Protein AF-A0A090I5R1-F1 (afdb_monomer_lite)

Secondary structure (DSSP, 8-state):
-PPEEEEEEEEEEEEEEEEEE-SSS-EEEEEE--TTS--EEEEE-HHHHHH--TT-EEEEEEEEETTS-EEEEEEEE------

Organism: NCBI:txid80852

Sequence (83 aa):
MHALIGPTFIINTPVTEKTHRSGRSDYYTIAVQPVNYPQLELRVKEKFWQEISIGHKVALTAQKNVLGLSVVDKYEHIAESHR

Foldseek 3Di:
DFAFDDDKDKFKWFFADWDWDDDPDTWIWTWTPTDPDHIDIDTDDPVVSVVHDGGWIKIWTWTAGPVRDTDTDDIDTDPPPDD

Structure (mmCIF, N/CA/C/O backbone):
data_AF-A0A090I5R1-F1
#
_entry.id   AF-A0A090I5R1-F1
#
loop_
_atom_site.group_PDB
_atom_site.id
_atom_site.type_symbol
_atom_site.label_atom_id
_atom_site.label_alt_id
_atom_site.label_comp_id
_atom_site.label_asym_id
_atom_site.label_entity_id
_atom_site.label_seq_id
_atom_site.pdbx_PDB_ins_code
_atom_site.Cartn_x
_atom_site.Cartn_y
_atom_site.Cartn_z
_atom_site.occupancy
_atom_site.B_iso_or_equiv
_atom_site.auth_seq_id
_atom_site.auth_comp_id
_atom_site.auth_asym_id
_atom_site.auth_atom_id
_atom_site.pdbx_PDB_model_num
ATOM 1 N N . MET A 1 1 ? 18.657 -5.251 5.378 1.00 58.09 1 MET A N 1
ATOM 2 C CA . MET A 1 1 ? 18.121 -4.216 4.466 1.00 58.09 1 MET A CA 1
ATOM 3 C C . MET A 1 1 ? 18.880 -4.358 3.154 1.00 58.09 1 MET A C 1
ATOM 5 O O . MET A 1 1 ? 20.102 -4.336 3.197 1.00 58.09 1 MET A O 1
ATOM 9 N N . HIS A 1 2 ? 18.209 -4.640 2.036 1.00 71.06 2 HIS A N 1
ATOM 10 C CA . HIS A 1 2 ? 18.878 -4.774 0.733 1.00 71.06 2 HIS A CA 1
ATOM 11 C C . HIS A 1 2 ? 19.058 -3.395 0.097 1.00 71.06 2 HIS A C 1
ATOM 13 O O . HIS A 1 2 ? 18.185 -2.544 0.254 1.00 71.06 2 HIS A O 1
ATOM 19 N N . ALA A 1 3 ? 20.164 -3.179 -0.620 1.00 84.81 3 ALA A N 1
ATOM 20 C CA . ALA A 1 3 ? 20.381 -1.930 -1.344 1.00 84.81 3 ALA A CA 1
ATOM 21 C C . ALA A 1 3 ? 19.282 -1.719 -2.402 1.00 84.81 3 ALA A C 1
ATOM 23 O O . ALA A 1 3 ? 18.877 -2.666 -3.085 1.00 84.81 3 ALA A O 1
ATOM 24 N N . LEU A 1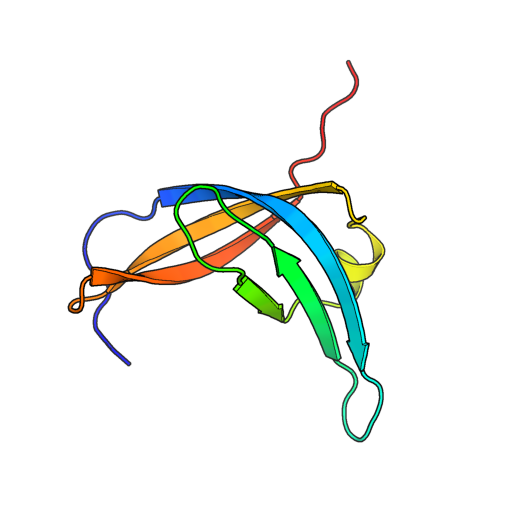 4 ? 18.793 -0.482 -2.502 1.00 87.31 4 LEU A N 1
ATOM 25 C CA . LEU A 1 4 ? 17.841 -0.054 -3.523 1.00 87.31 4 LEU A CA 1
ATOM 26 C C . LEU A 1 4 ? 18.601 0.302 -4.804 1.00 87.31 4 LEU A C 1
ATOM 28 O O . LEU A 1 4 ? 19.681 0.888 -4.743 1.00 87.31 4 LEU A O 1
ATOM 32 N N . ILE A 1 5 ? 18.055 -0.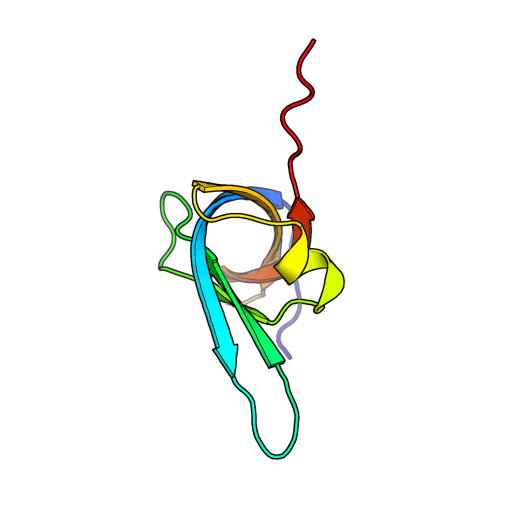081 -5.955 1.00 86.69 5 ILE A N 1
ATOM 33 C CA . ILE A 1 5 ? 18.678 0.092 -7.267 1.00 86.69 5 ILE A CA 1
ATOM 34 C C . ILE A 1 5 ? 17.708 0.740 -8.253 1.00 86.69 5 ILE A C 1
ATOM 36 O O . ILE A 1 5 ? 16.505 0.479 -8.242 1.00 86.69 5 ILE A O 1
ATOM 40 N N . GLY A 1 6 ? 18.261 1.557 -9.150 1.00 86.00 6 GLY A N 1
ATOM 41 C CA . GLY A 1 6 ? 17.502 2.228 -10.205 1.00 86.00 6 GLY A CA 1
ATOM 42 C C . GLY A 1 6 ? 16.577 3.340 -9.694 1.00 86.00 6 GLY A C 1
ATOM 43 O O . GLY A 1 6 ? 16.589 3.658 -8.506 1.00 86.00 6 GLY A O 1
ATOM 44 N N . PRO A 1 7 ? 15.801 3.971 -10.587 1.00 89.62 7 PRO A N 1
ATOM 45 C CA . PRO A 1 7 ? 14.861 5.022 -10.215 1.00 89.62 7 PRO A CA 1
ATOM 46 C C . PRO A 1 7 ? 13.631 4.461 -9.489 1.00 89.62 7 PRO A C 1
ATOM 48 O O . PRO A 1 7 ? 13.288 3.281 -9.614 1.00 89.62 7 PRO A O 1
ATOM 51 N N . THR A 1 8 ? 12.940 5.331 -8.754 1.00 92.12 8 THR A N 1
ATOM 52 C CA . THR A 1 8 ? 11.595 5.045 -8.253 1.00 92.12 8 THR A CA 1
ATOM 53 C C . THR A 1 8 ? 10.590 5.007 -9.406 1.00 92.12 8 THR A C 1
ATOM 55 O O . THR A 1 8 ? 10.780 5.634 -10.450 1.00 92.12 8 THR A O 1
ATOM 58 N N . PHE A 1 9 ? 9.504 4.266 -9.221 1.00 89.25 9 PHE A N 1
ATOM 59 C CA . PHE A 1 9 ? 8.395 4.178 -10.165 1.00 89.25 9 PHE A CA 1
ATOM 60 C C . PHE A 1 9 ? 7.058 4.175 -9.422 1.00 89.25 9 PHE A C 1
ATOM 62 O O . PHE A 1 9 ? 6.989 3.812 -8.247 1.00 89.25 9 PHE A O 1
ATOM 69 N N . ILE A 1 10 ? 6.000 4.604 -10.113 1.00 91.56 10 ILE A N 1
ATOM 70 C CA . ILE A 1 10 ? 4.660 4.751 -9.539 1.00 91.56 10 ILE A CA 1
ATOM 71 C C . ILE A 1 10 ? 3.786 3.573 -9.965 1.00 91.56 10 ILE A C 1
ATOM 73 O O . ILE A 1 10 ? 3.730 3.221 -11.144 1.00 91.56 10 ILE A O 1
ATOM 77 N N . ILE A 1 11 ? 3.077 2.992 -9.003 1.00 91.12 11 ILE A N 1
ATOM 78 C CA . ILE A 1 11 ? 2.083 1.944 -9.209 1.00 91.12 11 ILE A CA 1
ATOM 79 C C . ILE A 1 11 ? 0.726 2.488 -8.760 1.00 91.12 11 ILE A C 1
ATOM 81 O O . ILE A 1 11 ? 0.501 2.684 -7.568 1.00 91.12 11 ILE A O 1
ATOM 85 N N . ASN A 1 12 ? -0.187 2.706 -9.704 1.00 92.56 12 ASN A N 1
ATOM 86 C CA . ASN A 1 12 ? -1.558 3.108 -9.394 1.00 92.56 12 ASN A CA 1
ATOM 87 C C . ASN A 1 12 ? -2.420 1.862 -9.217 1.00 92.56 12 ASN A C 1
ATOM 89 O O . ASN A 1 12 ? -2.492 1.021 -10.114 1.00 92.56 12 ASN A O 1
ATOM 93 N N . THR A 1 13 ? -3.069 1.737 -8.069 1.00 93.69 13 THR A N 1
ATOM 94 C CA . THR A 1 13 ? -3.810 0.525 -7.716 1.00 93.69 13 THR A CA 1
ATOM 95 C C . THR A 1 13 ? -5.029 0.857 -6.860 1.00 93.69 13 THR A C 1
ATOM 97 O O . THR A 1 13 ? -4.957 1.781 -6.043 1.00 93.69 13 THR A O 1
ATOM 100 N N . PRO A 1 14 ? -6.168 0.170 -7.051 1.00 94.31 14 PRO A N 1
ATOM 101 C CA . PRO A 1 14 ? -7.329 0.378 -6.205 1.00 94.31 14 PRO A CA 1
ATOM 102 C C . PRO A 1 14 ? -7.117 -0.235 -4.816 1.00 94.31 14 PRO A C 1
ATOM 104 O O . PRO A 1 14 ? -6.498 -1.293 -4.667 1.00 94.31 14 PRO A O 1
ATOM 107 N N . VAL A 1 15 ? -7.696 0.406 -3.803 1.00 94.69 15 VAL A N 1
ATOM 108 C CA . VAL A 1 15 ? -7.903 -0.214 -2.490 1.00 94.69 15 VAL A CA 1
ATOM 109 C C . VAL A 1 15 ? -8.977 -1.283 -2.623 1.00 94.69 15 VAL A C 1
ATOM 111 O O . VAL A 1 15 ? -10.099 -0.984 -3.028 1.00 94.69 15 VAL A O 1
ATOM 114 N N . THR A 1 16 ? -8.649 -2.520 -2.272 1.00 96.38 16 THR A N 1
ATOM 115 C CA . THR A 1 16 ? -9.592 -3.645 -2.294 1.00 96.38 16 THR A CA 1
ATOM 116 C C . THR A 1 16 ? -10.203 -3.892 -0.923 1.00 96.38 16 THR A C 1
ATOM 118 O O . THR A 1 16 ? -11.369 -4.261 -0.834 1.00 96.38 16 THR A O 1
ATOM 121 N N . GLU A 1 17 ? -9.447 -3.640 0.148 1.00 96.88 17 GLU A N 1
ATOM 122 C CA . GLU A 1 17 ? -9.889 -3.881 1.522 1.00 96.88 17 GLU A CA 1
ATOM 123 C C . GLU A 1 17 ? -9.328 -2.833 2.485 1.00 96.88 17 GLU A C 1
ATOM 125 O O . GLU A 1 17 ? -8.270 -2.238 2.257 1.00 96.88 17 GLU A O 1
ATOM 130 N N . LYS A 1 18 ? -10.037 -2.636 3.598 1.00 96.44 18 LYS A N 1
ATOM 131 C CA . LYS A 1 18 ? -9.623 -1.783 4.711 1.00 96.44 18 LYS A CA 1
ATOM 132 C C . LYS A 1 18 ? -9.800 -2.547 6.011 1.00 96.44 18 LYS A C 1
ATOM 134 O O . LYS A 1 18 ? -10.910 -2.970 6.323 1.00 96.44 18 LYS A O 1
ATOM 139 N N . THR A 1 19 ? -8.738 -2.629 6.801 1.00 96.12 19 THR A N 1
ATOM 140 C CA . THR A 1 19 ? -8.766 -3.332 8.084 1.00 96.12 19 THR A CA 1
ATOM 141 C C . THR A 1 19 ? -8.284 -2.407 9.192 1.00 96.12 19 THR A C 1
ATOM 143 O O . THR A 1 19 ? -7.259 -1.738 9.073 1.00 96.12 19 THR A O 1
ATOM 146 N N . HIS A 1 20 ? -9.037 -2.372 10.286 1.00 95.19 20 HIS A N 1
ATOM 147 C CA . HIS A 1 20 ? -8.624 -1.768 11.545 1.00 95.19 20 HIS A CA 1
ATOM 148 C C . HIS A 1 20 ? -8.490 -2.890 12.570 1.00 95.19 20 HIS A C 1
ATOM 150 O O . HIS A 1 20 ? -9.422 -3.672 12.764 1.00 95.19 20 HIS A O 1
ATOM 156 N N . ARG A 1 21 ? -7.323 -2.990 13.206 1.00 91.31 21 ARG A N 1
ATOM 157 C CA . ARG A 1 21 ? -7.102 -3.919 14.313 1.00 91.31 21 ARG A CA 1
ATOM 158 C C . ARG A 1 21 ? -6.802 -3.123 15.568 1.00 91.31 21 ARG A C 1
ATOM 160 O O . ARG A 1 21 ? -5.780 -2.440 15.633 1.00 91.31 21 ARG A O 1
ATOM 167 N N . SER A 1 22 ? -7.683 -3.269 16.550 1.00 88.75 22 SER A N 1
ATOM 168 C CA . SER A 1 22 ? -7.498 -2.736 17.890 1.00 88.75 22 SER A CA 1
ATOM 169 C C . SER A 1 22 ? -6.918 -3.794 18.829 1.00 88.75 22 SER A C 1
ATOM 171 O O . SER A 1 22 ? -7.177 -4.994 18.693 1.00 88.75 22 SER A O 1
ATOM 173 N N . GLY A 1 23 ? -6.070 -3.365 19.760 1.00 84.06 23 GLY A N 1
ATOM 174 C CA . GLY A 1 23 ? -5.369 -4.256 20.686 1.00 84.06 23 GLY A CA 1
ATOM 175 C C . GLY A 1 23 ? -4.424 -3.486 21.604 1.00 84.06 23 GLY A C 1
ATOM 176 O O . GLY A 1 23 ? -4.737 -2.388 22.043 1.00 84.06 23 GLY A O 1
ATOM 177 N N . ARG A 1 24 ? -3.228 -4.026 21.881 1.00 84.81 24 ARG A N 1
ATOM 178 C CA . ARG A 1 24 ? -2.199 -3.293 22.653 1.00 84.81 24 ARG A CA 1
ATOM 179 C C . ARG A 1 24 ? -1.712 -2.025 21.932 1.00 84.81 24 ARG A C 1
ATOM 181 O O . ARG A 1 24 ? -1.201 -1.104 22.564 1.00 84.81 24 ARG A O 1
ATOM 188 N N . SER A 1 25 ? -1.822 -1.990 20.609 1.00 83.81 25 SER A N 1
ATOM 189 C CA . SER A 1 25 ? -1.591 -0.801 19.794 1.00 83.81 25 SER A CA 1
ATOM 190 C C . SER A 1 25 ? -2.498 -0.874 18.581 1.00 83.81 25 SER A C 1
ATOM 192 O O . SER A 1 25 ? -2.491 -1.892 17.887 1.00 83.81 25 SER A O 1
ATOM 194 N N . ASP A 1 26 ? -3.239 0.197 18.328 1.00 90.25 26 ASP A N 1
ATOM 195 C CA . ASP A 1 26 ? -4.125 0.267 17.176 1.00 90.25 26 ASP A CA 1
ATOM 196 C C . ASP A 1 26 ? -3.303 0.423 15.895 1.00 90.25 26 ASP A C 1
ATOM 198 O O . ASP A 1 26 ? -2.296 1.146 15.834 1.00 90.25 26 ASP A O 1
ATOM 202 N N . TYR A 1 27 ? -3.702 -0.300 14.855 1.00 94.00 27 TYR A N 1
ATOM 203 C CA . TYR A 1 27 ? -3.133 -0.110 13.533 1.00 94.00 27 TYR A CA 1
ATOM 204 C C . TYR A 1 27 ? -4.163 -0.283 12.433 1.00 94.00 27 TYR A C 1
ATOM 206 O O . TYR A 1 27 ? -5.126 -1.046 12.525 1.00 94.00 27 TYR A O 1
ATOM 214 N N . TYR A 1 28 ? -3.899 0.458 11.366 1.00 95.81 28 TYR A N 1
ATOM 215 C CA . TYR A 1 28 ? -4.756 0.594 10.211 1.00 95.81 28 TYR A CA 1
ATOM 216 C C . TYR A 1 28 ? -4.011 0.046 9.005 1.00 95.81 28 TYR A C 1
ATOM 218 O O . TYR A 1 28 ? -2.868 0.440 8.745 1.00 95.81 28 TYR A O 1
ATOM 226 N N . THR A 1 29 ? -4.640 -0.870 8.281 1.00 95.62 29 THR A N 1
ATOM 227 C CA . THR A 1 29 ? -4.107 -1.407 7.032 1.00 95.62 29 THR A CA 1
ATOM 228 C C . THR A 1 29 ? -5.101 -1.230 5.896 1.00 95.62 29 THR A C 1
ATOM 230 O O . THR A 1 29 ? -6.320 -1.171 6.091 1.00 95.62 29 THR A O 1
ATOM 233 N N . ILE A 1 30 ? -4.553 -1.118 4.694 1.00 96.12 30 ILE A N 1
ATOM 234 C CA . ILE A 1 30 ? -5.294 -1.234 3.442 1.00 96.12 30 ILE A CA 1
ATOM 235 C C . ILE A 1 30 ? -4.699 -2.386 2.643 1.00 96.12 30 ILE A C 1
ATOM 237 O O . ILE A 1 30 ? -3.484 -2.593 2.683 1.00 96.12 30 ILE A O 1
ATOM 241 N N . ALA A 1 31 ? -5.533 -3.102 1.901 1.00 95.81 31 ALA A N 1
ATOM 242 C CA . ALA A 1 31 ? -5.056 -4.000 0.865 1.00 95.81 31 ALA A CA 1
ATOM 243 C C . ALA A 1 31 ? -5.233 -3.351 -0.506 1.00 95.81 31 ALA A C 1
ATOM 245 O O . ALA A 1 31 ? -6.239 -2.687 -0.767 1.00 95.81 31 ALA A O 1
ATOM 246 N N . VAL A 1 32 ? -4.245 -3.543 -1.371 1.00 94.75 32 VAL A N 1
ATOM 247 C CA . VAL A 1 32 ? -4.251 -3.065 -2.752 1.00 94.75 32 VAL A CA 1
ATOM 248 C C . VAL A 1 32 ? -3.854 -4.195 -3.692 1.00 94.75 32 VAL A C 1
ATOM 250 O O . VAL A 1 32 ? -3.036 -5.046 -3.338 1.00 94.75 32 VAL A O 1
ATOM 253 N N . GLN A 1 33 ? -4.397 -4.184 -4.908 1.00 90.50 33 GLN A N 1
ATOM 254 C CA . GLN A 1 33 ? -4.168 -5.235 -5.903 1.00 90.50 33 GLN A CA 1
ATOM 255 C C . GLN A 1 33 ? -3.648 -4.629 -7.214 1.00 90.50 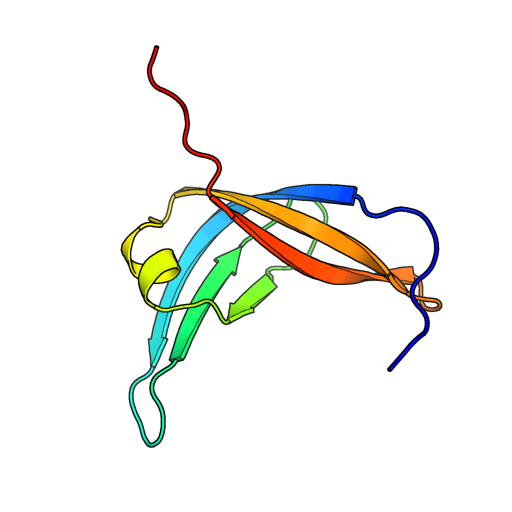33 GLN A C 1
ATOM 257 O O . GLN A 1 33 ? -4.427 -4.375 -8.135 1.00 90.50 33 GLN A O 1
ATOM 262 N N . PRO A 1 34 ? -2.338 -4.347 -7.317 1.00 88.69 34 PRO A N 1
ATOM 263 C CA . PRO A 1 34 ? -1.793 -3.760 -8.527 1.00 88.69 34 PRO A CA 1
ATOM 264 C C . PRO A 1 34 ? -1.777 -4.756 -9.686 1.00 88.69 34 PRO A C 1
ATOM 266 O O . PRO A 1 34 ? -1.566 -5.955 -9.498 1.00 88.69 34 PRO A O 1
ATOM 269 N N . VAL A 1 35 ? -1.944 -4.252 -10.909 1.00 83.19 35 VAL A N 1
ATOM 270 C CA . VAL A 1 35 ? -1.864 -5.079 -12.120 1.00 83.19 35 VAL A CA 1
ATOM 271 C C . VAL A 1 35 ? -0.437 -5.618 -12.259 1.00 83.19 35 VAL A C 1
ATOM 273 O O . VAL A 1 35 ? 0.516 -4.841 -12.256 1.00 83.19 35 VAL A O 1
ATOM 276 N N . ASN A 1 36 ? -0.297 -6.940 -12.395 1.00 84.75 36 ASN A N 1
ATOM 277 C CA . ASN A 1 36 ? 0.971 -7.690 -12.460 1.00 84.75 36 ASN A CA 1
ATOM 278 C C . ASN A 1 36 ? 1.735 -7.854 -11.134 1.00 84.75 36 ASN A C 1
ATOM 280 O O . ASN A 1 36 ? 2.881 -8.305 -11.149 1.00 84.75 36 ASN A O 1
ATOM 284 N N . TYR A 1 37 ? 1.118 -7.535 -9.995 1.00 83.69 37 TYR A N 1
ATOM 285 C CA . TYR A 1 37 ? 1.707 -7.755 -8.673 1.00 83.69 37 TYR A CA 1
ATOM 286 C C . TYR A 1 37 ? 0.752 -8.561 -7.786 1.00 83.69 37 TYR A C 1
ATOM 288 O O . TYR A 1 37 ? -0.463 -8.495 -7.979 1.00 83.69 37 TYR A O 1
ATOM 296 N N . PRO A 1 38 ? 1.269 -9.329 -6.809 1.00 86.19 38 PRO A N 1
ATOM 297 C CA . PRO A 1 38 ? 0.424 -9.921 -5.779 1.00 86.19 38 PRO A CA 1
ATOM 298 C C . PRO A 1 38 ? -0.269 -8.830 -4.949 1.00 86.19 38 PRO A C 1
ATOM 300 O O . PRO A 1 38 ? 0.164 -7.676 -4.944 1.00 86.19 38 PRO A O 1
ATOM 303 N N . GLN A 1 39 ? -1.331 -9.209 -4.234 1.00 89.81 39 GLN A N 1
ATOM 304 C CA . GLN A 1 39 ? -1.982 -8.332 -3.261 1.00 89.81 39 GLN A CA 1
ATOM 305 C C . GLN A 1 39 ? -0.946 -7.825 -2.253 1.00 89.81 39 GLN A C 1
ATOM 307 O O . GLN A 1 39 ? -0.131 -8.598 -1.742 1.00 89.81 39 GLN A O 1
ATOM 312 N N . LEU A 1 40 ? -0.977 -6.527 -1.969 1.00 89.94 40 LEU A N 1
ATOM 313 C CA . LEU A 1 40 ? -0.100 -5.892 -0.993 1.00 89.94 40 LEU A CA 1
ATOM 314 C C . LEU A 1 40 ? -0.944 -5.369 0.162 1.00 89.94 40 LEU A C 1
ATOM 316 O O . LEU A 1 40 ? -1.896 -4.621 -0.055 1.00 89.94 40 LEU A O 1
ATOM 320 N N . GLU A 1 41 ? -0.569 -5.726 1.387 1.00 92.81 41 GLU A N 1
ATOM 321 C CA . GLU A 1 41 ? -1.110 -5.109 2.594 1.00 92.81 41 GLU A CA 1
ATOM 322 C C . GLU A 1 41 ? -0.169 -3.992 3.054 1.00 92.81 41 GLU A C 1
ATOM 324 O O . GLU A 1 41 ? 1.028 -4.206 3.264 1.00 92.81 41 GLU A O 1
ATOM 329 N N . LEU A 1 42 ? -0.707 -2.784 3.197 1.00 91.69 42 LEU A N 1
ATOM 330 C CA . LEU A 1 42 ? 0.041 -1.599 3.591 1.00 91.69 42 LEU A CA 1
ATOM 331 C C . LEU A 1 42 ? -0.465 -1.103 4.937 1.00 91.69 42 LEU A C 1
ATOM 333 O O . LEU A 1 42 ? -1.649 -0.801 5.091 1.00 91.69 42 LEU A O 1
ATOM 337 N N . ARG A 1 43 ? 0.445 -0.955 5.904 1.00 92.19 43 ARG A N 1
ATOM 338 C CA . ARG A 1 43 ? 0.152 -0.245 7.151 1.00 92.19 43 ARG A CA 1
ATOM 339 C C . ARG A 1 43 ? 0.171 1.254 6.888 1.00 92.19 43 ARG A C 1
ATOM 341 O O . ARG A 1 43 ? 1.178 1.801 6.439 1.00 92.19 43 ARG A O 1
ATOM 348 N N . VAL A 1 44 ? -0.934 1.913 7.203 1.00 93.31 44 VAL A N 1
ATOM 349 C CA . VAL A 1 44 ? -1.144 3.330 6.917 1.00 93.31 44 VAL A CA 1
ATOM 350 C C . VAL A 1 44 ? -1.413 4.125 8.190 1.00 93.31 44 VAL A C 1
ATOM 352 O O . VAL A 1 44 ? -1.692 3.569 9.254 1.00 93.31 44 VAL A O 1
ATOM 355 N N . LYS A 1 45 ? -1.308 5.452 8.093 1.00 93.38 45 LYS A N 1
ATOM 356 C CA . LYS A 1 45 ? -1.729 6.354 9.172 1.00 93.38 45 LYS A CA 1
ATOM 357 C C . LYS A 1 45 ? -3.255 6.380 9.268 1.00 93.38 45 LYS A C 1
ATOM 359 O O . LYS A 1 45 ? -3.933 6.330 8.246 1.00 93.38 45 LYS A O 1
ATOM 364 N N . GLU A 1 46 ? -3.774 6.554 10.481 1.00 93.62 46 GLU A N 1
ATOM 365 C CA . GLU A 1 46 ? -5.215 6.631 10.761 1.00 93.62 46 GLU A CA 1
ATOM 366 C C . GLU A 1 46 ? -5.942 7.642 9.870 1.00 93.62 46 GLU A C 1
ATOM 368 O O . GLU A 1 46 ? -6.908 7.289 9.205 1.00 93.62 46 GLU A O 1
ATOM 373 N N . LYS A 1 47 ? -5.432 8.878 9.795 1.00 93.31 47 LYS A N 1
ATOM 374 C CA . LYS A 1 47 ? -6.037 9.943 8.986 1.00 93.31 47 LYS A CA 1
ATOM 375 C C . LYS A 1 47 ? -6.205 9.530 7.519 1.00 93.31 47 LYS A C 1
ATOM 377 O O . LYS A 1 47 ? -7.280 9.673 6.955 1.00 93.31 47 LYS A O 1
ATOM 382 N N . PHE A 1 48 ? -5.161 8.945 6.928 1.00 93.31 48 PHE A N 1
ATOM 383 C CA . PHE A 1 48 ? -5.221 8.445 5.554 1.00 93.31 48 PHE A CA 1
ATOM 384 C C . PHE A 1 48 ? -6.235 7.306 5.416 1.00 93.31 48 PHE A C 1
ATOM 386 O O . PHE A 1 48 ? -7.010 7.266 4.465 1.00 93.31 48 PHE A O 1
ATOM 393 N N . TRP A 1 49 ? -6.251 6.386 6.385 1.00 95.31 49 TRP A N 1
ATOM 394 C CA . TRP A 1 49 ? -7.206 5.284 6.409 1.00 95.31 49 TRP A CA 1
ATOM 395 C C . TRP 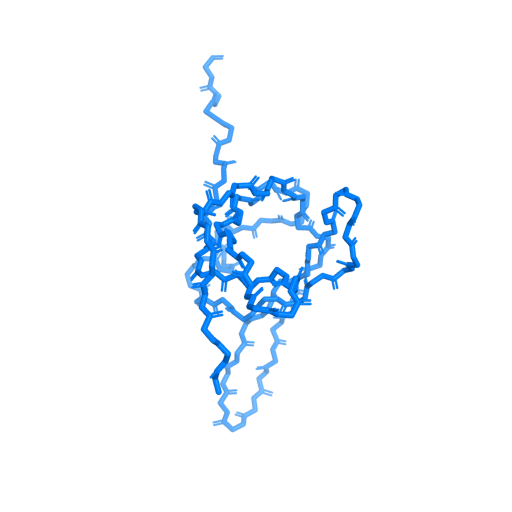A 1 49 ? -8.653 5.776 6.491 1.00 95.31 49 TRP A C 1
ATOM 397 O O . TRP A 1 49 ? -9.520 5.185 5.862 1.00 95.31 49 TRP A O 1
ATOM 407 N N . GLN A 1 50 ? -8.936 6.846 7.231 1.00 94.06 50 GLN A N 1
ATOM 408 C CA . GLN A 1 50 ? -10.276 7.435 7.314 1.00 94.06 50 GLN A CA 1
ATOM 409 C C . GLN A 1 50 ? -10.699 8.105 5.996 1.00 94.06 50 GLN A C 1
ATOM 411 O O . GLN A 1 50 ? -11.857 7.984 5.606 1.00 94.06 50 GLN A O 1
ATOM 416 N N . GLU A 1 51 ? -9.769 8.758 5.295 1.00 93.31 51 GLU A N 1
ATOM 417 C CA . GLU A 1 51 ? -10.029 9.493 4.045 1.00 93.31 51 GLU A CA 1
ATOM 418 C C . GLU A 1 51 ? -10.192 8.579 2.815 1.00 93.31 51 GLU A C 1
ATOM 420 O O . GLU A 1 51 ? -10.924 8.910 1.879 1.00 93.31 51 GLU A O 1
ATOM 425 N N . ILE A 1 52 ? -9.514 7.429 2.791 1.00 92.25 52 ILE A N 1
ATOM 426 C CA . ILE A 1 52 ? -9.533 6.504 1.651 1.00 92.25 52 ILE A CA 1
ATOM 427 C C . ILE A 1 52 ? -10.719 5.534 1.730 1.00 92.25 52 ILE A C 1
ATOM 429 O O . ILE A 1 52 ? -11.029 5.011 2.799 1.00 92.25 52 ILE A O 1
ATOM 433 N N . SER A 1 53 ? -11.364 5.227 0.604 1.00 93.94 53 SER A N 1
ATOM 434 C CA . SER A 1 53 ? -12.424 4.206 0.529 1.00 93.94 53 SER A CA 1
ATOM 435 C C . SER A 1 53 ? -12.021 3.035 -0.362 1.00 93.94 53 SER A C 1
ATOM 437 O O . SER A 1 53 ? -11.130 3.155 -1.201 1.00 93.94 53 SER A O 1
ATOM 439 N N . ILE A 1 54 ? -12.679 1.887 -0.180 1.00 94.19 54 ILE A N 1
ATOM 440 C CA . ILE A 1 54 ? -12.546 0.753 -1.106 1.00 94.19 54 ILE A CA 1
ATOM 441 C C . ILE A 1 54 ? -12.948 1.230 -2.510 1.00 94.19 54 ILE A C 1
ATOM 443 O O . ILE A 1 54 ? -13.927 1.956 -2.668 1.00 94.19 54 ILE A O 1
ATOM 447 N N . GLY A 1 55 ? -12.158 0.862 -3.516 1.00 92.19 55 GLY A N 1
ATOM 448 C CA . GLY A 1 55 ? -12.288 1.321 -4.898 1.00 92.19 55 GLY A CA 1
ATOM 449 C C . GLY A 1 55 ? -11.507 2.598 -5.222 1.00 92.19 55 GLY A C 1
ATOM 450 O O . GLY A 1 55 ? -11.185 2.812 -6.392 1.00 92.19 55 GLY A O 1
ATOM 451 N N . HIS A 1 56 ? -11.126 3.415 -4.230 1.00 93.75 56 HIS A N 1
ATOM 452 C CA . HIS A 1 56 ? -10.269 4.575 -4.489 1.00 93.75 56 HIS A CA 1
ATOM 453 C C . HIS A 1 56 ? -8.893 4.132 -4.985 1.00 93.75 56 HIS A C 1
ATOM 455 O O . HIS A 1 56 ? -8.345 3.121 -4.535 1.00 93.75 56 HIS A O 1
ATOM 461 N N . LYS A 1 57 ? -8.308 4.923 -5.886 1.00 92.50 57 LYS A N 1
ATOM 462 C CA . LYS A 1 57 ? -6.958 4.683 -6.395 1.00 92.50 57 LYS A CA 1
ATOM 463 C C . LYS A 1 57 ? -5.920 5.291 -5.458 1.00 92.50 57 LYS A C 1
ATOM 465 O O . LYS A 1 57 ? -6.025 6.442 -5.034 1.00 92.50 57 LYS A O 1
ATOM 470 N N . VAL A 1 58 ? -4.882 4.516 -5.186 1.00 93.75 58 VAL A N 1
ATOM 471 C CA . VAL A 1 58 ? -3.700 4.937 -4.436 1.00 93.75 58 VAL A CA 1
ATOM 472 C C . VAL A 1 58 ? -2.496 4.829 -5.364 1.00 93.75 58 VAL A C 1
ATOM 474 O O . VAL A 1 58 ? -2.347 3.839 -6.085 1.00 93.75 58 VAL A O 1
ATOM 477 N N . ALA A 1 59 ? -1.653 5.856 -5.358 1.00 93.88 59 ALA A N 1
ATOM 478 C CA . ALA A 1 59 ? -0.352 5.845 -6.008 1.00 93.88 59 ALA A CA 1
ATOM 479 C C . ALA A 1 59 ? 0.681 5.316 -5.013 1.00 93.88 59 ALA A C 1
ATOM 481 O O . ALA A 1 59 ? 0.850 5.884 -3.934 1.00 93.88 59 ALA A O 1
ATOM 482 N N . LEU A 1 60 ? 1.371 4.234 -5.365 1.00 93.00 60 LEU A N 1
ATOM 483 C CA . LEU A 1 60 ? 2.497 3.706 -4.600 1.00 93.00 60 LEU A CA 1
ATOM 484 C C . LEU A 1 60 ? 3.795 4.096 -5.291 1.00 93.00 60 LEU A C 1
ATOM 486 O O . LEU A 1 60 ? 4.005 3.737 -6.448 1.00 93.00 60 LEU A O 1
ATOM 490 N N . THR A 1 61 ? 4.689 4.764 -4.575 1.00 93.00 61 THR A N 1
ATOM 491 C CA . THR A 1 61 ? 6.060 4.979 -5.040 1.00 93.00 61 THR A CA 1
ATOM 492 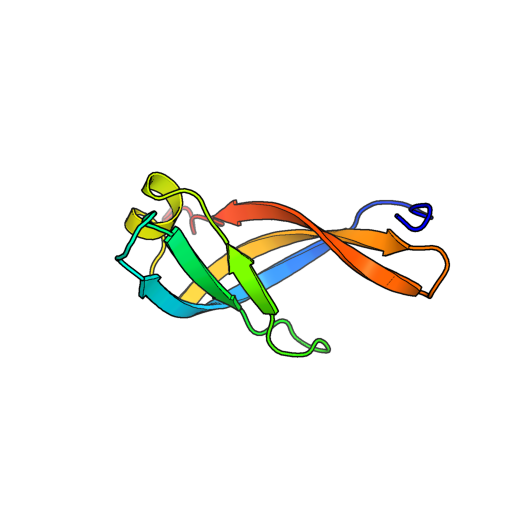C C . THR A 1 61 ? 6.896 3.799 -4.580 1.00 93.00 61 THR A C 1
ATOM 494 O O . THR A 1 61 ? 7.084 3.600 -3.378 1.00 93.00 61 THR A O 1
ATOM 497 N N . ALA A 1 62 ? 7.381 3.008 -5.532 1.00 90.25 62 ALA A N 1
ATOM 498 C CA . ALA A 1 62 ? 8.194 1.831 -5.281 1.00 90.25 62 ALA A CA 1
ATOM 499 C C . ALA A 1 62 ? 9.575 1.949 -5.931 1.00 90.25 62 ALA A C 1
ATOM 501 O O . ALA A 1 62 ? 9.780 2.705 -6.879 1.00 90.25 62 ALA A O 1
ATOM 502 N N . GLN A 1 63 ? 10.531 1.177 -5.426 1.00 91.19 63 GLN A N 1
ATOM 503 C CA . GLN A 1 63 ? 11.864 1.042 -6.006 1.00 91.19 63 GLN A CA 1
ATOM 504 C C . GLN A 1 63 ? 12.292 -0.421 -5.964 1.00 91.19 63 GLN A C 1
ATOM 506 O O . GLN A 1 63 ? 11.920 -1.164 -5.052 1.00 91.19 63 GLN A O 1
ATOM 511 N N . LYS A 1 64 ? 13.069 -0.860 -6.956 1.00 87.62 64 LYS A N 1
ATOM 512 C CA . LYS A 1 64 ? 13.617 -2.216 -6.936 1.00 87.62 64 LYS A CA 1
ATOM 513 C C . LYS A 1 64 ? 14.789 -2.295 -5.966 1.00 87.62 64 LYS A C 1
ATOM 515 O O . LYS A 1 64 ? 15.575 -1.361 -5.855 1.00 87.62 64 LYS A O 1
ATOM 520 N N . ASN A 1 65 ? 14.931 -3.422 -5.283 1.00 88.12 65 ASN A N 1
ATOM 521 C CA . ASN A 1 65 ? 16.156 -3.748 -4.559 1.00 88.12 65 ASN A CA 1
ATOM 522 C C . ASN A 1 65 ? 17.096 -4.618 -5.413 1.00 88.12 65 ASN A C 1
ATOM 524 O O . ASN A 1 65 ? 16.729 -5.054 -6.505 1.00 88.12 65 ASN A O 1
ATOM 528 N N . VAL A 1 66 ? 18.301 -4.897 -4.908 1.00 87.50 66 VAL A N 1
ATOM 529 C CA . VAL A 1 66 ? 19.304 -5.755 -5.581 1.00 87.50 66 VAL A CA 1
ATOM 530 C C . VAL A 1 66 ? 18.820 -7.172 -5.920 1.00 87.50 66 VAL A C 1
ATOM 532 O O . VAL A 1 66 ? 19.439 -7.837 -6.741 1.00 87.50 66 VAL A O 1
ATOM 535 N N . LEU A 1 67 ? 17.717 -7.635 -5.324 1.00 85.56 67 LEU A N 1
ATOM 536 C CA . LEU A 1 67 ? 17.089 -8.926 -5.627 1.00 85.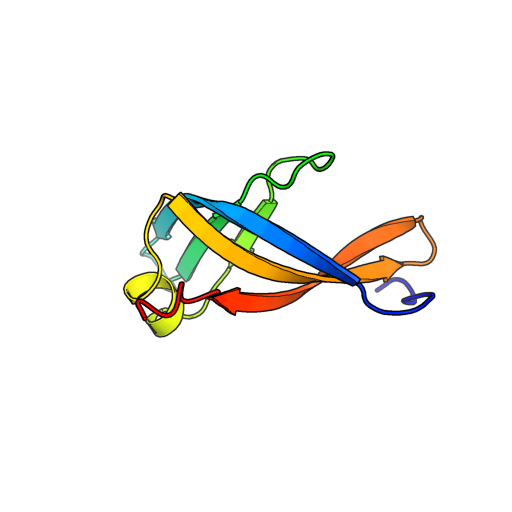56 67 LEU A CA 1
ATOM 537 C C . LEU A 1 67 ? 15.974 -8.810 -6.682 1.00 85.56 67 LEU A C 1
ATOM 539 O O . LEU A 1 67 ? 15.274 -9.781 -6.951 1.00 85.56 67 LEU A O 1
ATOM 543 N N . GLY A 1 68 ? 15.756 -7.622 -7.249 1.00 80.50 68 GLY A N 1
ATOM 544 C CA . GLY A 1 68 ? 14.679 -7.350 -8.200 1.00 80.50 68 GLY A CA 1
ATOM 545 C C . GLY A 1 68 ? 13.287 -7.219 -7.569 1.00 80.50 68 GLY A C 1
ATOM 546 O O . GLY A 1 68 ? 12.315 -7.032 -8.303 1.00 80.50 68 GLY A O 1
ATOM 547 N N . LEU A 1 69 ? 13.174 -7.273 -6.236 1.00 82.94 69 LEU A N 1
ATOM 548 C CA . LEU A 1 69 ? 11.905 -7.120 -5.518 1.00 82.94 69 LEU A CA 1
ATOM 549 C C . LEU A 1 69 ? 11.506 -5.645 -5.447 1.00 82.94 69 LEU A C 1
ATOM 551 O O . LEU A 1 69 ? 12.354 -4.778 -5.235 1.00 82.94 69 LEU A O 1
ATOM 555 N N . SER A 1 70 ? 10.211 -5.369 -5.596 1.00 83.25 70 SER A N 1
ATOM 556 C CA . SER A 1 70 ? 9.666 -4.012 -5.478 1.00 83.25 70 SER A CA 1
ATOM 557 C C . SER A 1 70 ? 9.409 -3.681 -4.011 1.00 83.25 70 SER A C 1
ATOM 559 O O . SER A 1 70 ? 8.671 -4.394 -3.335 1.00 83.25 70 SER A O 1
ATOM 561 N N . VAL A 1 71 ? 10.020 -2.607 -3.523 1.00 85.12 71 VAL A N 1
ATOM 562 C CA . VAL A 1 71 ? 9.861 -2.097 -2.158 1.00 85.12 71 VAL A CA 1
ATOM 563 C C . VAL A 1 71 ? 9.059 -0.805 -2.229 1.00 85.12 71 VAL A C 1
ATOM 565 O O . VAL A 1 71 ? 9.452 0.109 -2.949 1.00 85.12 71 VAL A O 1
ATOM 568 N N . VAL A 1 72 ? 7.939 -0.733 -1.508 1.00 85.06 72 VAL A N 1
ATOM 569 C CA . VAL A 1 72 ? 7.104 0.476 -1.429 1.00 85.06 72 VAL A CA 1
ATOM 570 C C . VAL A 1 72 ? 7.711 1.442 -0.413 1.00 85.06 72 VAL A C 1
ATOM 572 O O . VAL A 1 72 ? 7.906 1.074 0.743 1.00 85.06 72 VAL A O 1
ATOM 575 N N . ASP A 1 73 ? 7.994 2.667 -0.851 1.00 83.75 73 ASP A N 1
ATOM 576 C CA . ASP A 1 73 ? 8.532 3.756 -0.025 1.00 83.75 73 ASP A CA 1
ATOM 577 C C . ASP A 1 73 ? 7.416 4.699 0.453 1.00 83.75 73 ASP A C 1
ATOM 579 O O . ASP A 1 73 ? 7.364 5.087 1.621 1.00 83.75 73 ASP A O 1
ATOM 583 N N . LYS A 1 74 ? 6.480 5.050 -0.442 1.00 87.88 74 LYS A N 1
ATOM 584 C CA . LYS A 1 74 ? 5.398 6.012 -0.164 1.00 87.88 74 LYS A CA 1
ATOM 585 C C . LYS A 1 74 ? 4.077 5.581 -0.786 1.00 87.88 74 LYS A C 1
ATOM 587 O O . LYS A 1 74 ? 4.060 4.863 -1.783 1.00 87.88 74 LYS A O 1
ATOM 592 N N . TYR A 1 75 ? 2.985 6.073 -0.209 1.00 88.50 75 TYR A N 1
ATOM 593 C CA . TYR A 1 75 ? 1.632 5.935 -0.735 1.00 88.50 75 TYR A CA 1
ATOM 594 C C . TYR A 1 75 ? 0.897 7.275 -0.658 1.00 88.50 75 TYR A C 1
ATOM 596 O O . TYR A 1 75 ? 1.041 8.007 0.323 1.00 88.50 75 TYR A O 1
ATOM 604 N N . GLU A 1 76 ? 0.100 7.583 -1.678 1.00 89.38 76 GLU A N 1
ATOM 605 C CA . GLU A 1 76 ? -0.683 8.818 -1.772 1.00 89.38 76 GLU A CA 1
ATOM 606 C C . GLU A 1 76 ? -2.061 8.536 -2.383 1.00 89.38 76 GLU A C 1
ATOM 608 O O . GLU A 1 76 ? -2.208 7.687 -3.263 1.00 89.38 76 GLU A O 1
ATOM 613 N N . HIS A 1 77 ? -3.091 9.235 -1.907 1.00 85.94 77 HIS A N 1
ATOM 614 C CA . HIS A 1 77 ? -4.438 9.121 -2.459 1.00 85.94 77 HIS A CA 1
ATOM 615 C C . HIS A 1 77 ? -4.506 9.904 -3.768 1.00 85.94 77 HIS A C 1
ATOM 617 O O . HIS A 1 77 ? -4.194 11.095 -3.797 1.00 85.94 77 HIS A O 1
ATOM 623 N N . ILE A 1 78 ? -4.953 9.250 -4.839 1.00 81.62 78 ILE A N 1
ATOM 624 C CA . ILE A 1 78 ? -5.226 9.917 -6.108 1.00 81.62 78 ILE A CA 1
ATOM 625 C C . ILE A 1 78 ? -6.671 10.405 -6.047 1.00 81.62 78 ILE A C 1
ATOM 627 O O . ILE A 1 78 ? -7.593 9.675 -6.406 1.00 81.62 78 ILE A O 1
ATOM 631 N N . ALA A 1 79 ? -6.875 11.626 -5.555 1.00 68.12 79 ALA A N 1
ATOM 632 C CA . ALA A 1 79 ? -8.180 12.262 -5.654 1.00 68.12 79 ALA A CA 1
ATOM 633 C C . ALA A 1 79 ? -8.500 12.478 -7.141 1.00 68.12 79 ALA A C 1
ATOM 635 O O . ALA A 1 79 ? -7.800 13.225 -7.829 1.00 68.12 79 ALA A O 1
ATOM 636 N N . GLU A 1 80 ? -9.548 11.828 -7.649 1.00 58.62 80 GLU A N 1
ATOM 637 C CA . GLU A 1 80 ? -10.137 12.222 -8.926 1.00 58.62 80 GLU A CA 1
ATOM 638 C C . GLU A 1 80 ? -10.708 13.629 -8.714 1.00 58.62 80 GLU A C 1
ATOM 640 O O . GLU A 1 80 ? -11.713 13.830 -8.034 1.00 58.62 80 GLU A O 1
ATOM 645 N N . SER A 1 81 ? -9.979 14.638 -9.195 1.00 42.62 81 SER A N 1
ATOM 646 C CA . SER A 1 81 ? -10.444 16.018 -9.180 1.00 42.62 81 SER A CA 1
ATOM 647 C C . SER A 1 81 ? -11.677 16.074 -10.078 1.00 42.62 81 SER A C 1
ATOM 649 O O . SER A 1 81 ? -11.555 16.057 -11.300 1.00 42.62 81 SER A O 1
ATOM 651 N N . HIS A 1 82 ? -12.866 16.062 -9.470 1.00 39.38 82 HIS A N 1
ATOM 652 C CA . HIS A 1 82 ? -14.105 16.371 -10.169 1.00 39.38 82 HIS A CA 1
ATOM 653 C C . HIS A 1 82 ? -13.975 17.790 -10.723 1.00 39.38 82 HIS A C 1
ATOM 655 O O . HIS A 1 82 ? -13.960 18.762 -9.963 1.00 39.38 82 HIS A O 1
ATOM 661 N N . ARG A 1 83 ? -13.839 17.891 -12.041 1.00 37.88 83 ARG A N 1
ATOM 662 C CA . ARG A 1 83 ? -13.913 19.135 -12.791 1.00 37.88 83 ARG A CA 1
ATOM 663 C C . ARG A 1 83 ? -14.943 18.981 -13.893 1.00 37.88 83 ARG A C 1
ATOM 665 O O . ARG A 1 83 ? -15.013 17.867 -14.458 1.00 37.88 83 ARG A O 1
#

Radius of gyration: 13.85 Å; chains: 1; bounding box: 34×29×35 Å

pLDDT: mean 87.29, std 11.58, range [37.88, 96.88]